Protein AF-A0A9D7JQV6-F1 (afdb_monomer_lite)

Structure (mmCIF, N/CA/C/O backbone):
data_AF-A0A9D7JQV6-F1
#
_entry.id   AF-A0A9D7JQV6-F1
#
loop_
_atom_site.group_PDB
_atom_site.id
_atom_site.type_symbol
_atom_site.label_atom_id
_atom_site.label_alt_id
_atom_site.label_comp_id
_atom_site.label_asym_id
_atom_site.label_entity_id
_atom_site.label_seq_id
_atom_site.pdbx_PDB_ins_code
_atom_site.Cartn_x
_atom_site.Cartn_y
_atom_site.Cartn_z
_atom_site.occupancy
_atom_site.B_iso_or_equiv
_atom_site.auth_seq_id
_atom_site.auth_comp_id
_atom_site.auth_asym_id
_atom_site.auth_atom_id
_atom_site.pdbx_PDB_model_num
ATOM 1 N N . MET A 1 1 ? -20.009 -1.653 -5.626 1.00 81.56 1 MET A N 1
ATOM 2 C CA . MET A 1 1 ? -19.299 -1.518 -4.332 1.00 81.56 1 MET A CA 1
ATOM 3 C C . MET A 1 1 ? -18.838 -0.071 -4.198 1.00 81.56 1 MET A C 1
ATOM 5 O O . MET A 1 1 ? -18.369 0.463 -5.191 1.00 81.56 1 MET A O 1
ATOM 9 N N . HIS A 1 2 ? -18.982 0.567 -3.033 1.00 87.56 2 HIS A N 1
ATOM 10 C CA . HIS A 1 2 ? -18.451 1.911 -2.755 1.00 87.56 2 HIS A CA 1
ATOM 11 C C . HIS A 1 2 ? -17.635 1.853 -1.457 1.00 87.56 2 HIS A C 1
ATOM 13 O O . HIS A 1 2 ? -18.150 1.380 -0.445 1.00 87.56 2 HIS A O 1
ATOM 19 N N . LEU A 1 3 ? -16.373 2.293 -1.497 1.00 88.19 3 LEU A N 1
ATOM 20 C CA . LEU A 1 3 ? -15.420 2.236 -0.382 1.00 88.19 3 LEU A CA 1
ATOM 21 C C . LEU A 1 3 ? -14.910 3.650 -0.048 1.00 88.19 3 LEU A C 1
ATOM 23 O O . LEU A 1 3 ? -13.943 4.104 -0.658 1.00 88.19 3 LEU A O 1
ATOM 27 N N . PRO A 1 4 ? -15.541 4.369 0.897 1.00 91.12 4 PRO A N 1
ATOM 28 C CA . PRO A 1 4 ? -15.049 5.673 1.331 1.00 91.12 4 PRO A CA 1
ATOM 29 C C . PRO A 1 4 ? -13.694 5.536 2.033 1.00 91.12 4 PRO A C 1
ATOM 31 O O . PRO A 1 4 ? -13.597 4.849 3.052 1.00 91.12 4 PRO A O 1
ATOM 34 N N . ILE A 1 5 ? -12.670 6.220 1.520 1.00 87.38 5 ILE A N 1
ATOM 35 C CA . ILE A 1 5 ? -11.295 6.131 2.032 1.00 87.38 5 ILE A CA 1
ATOM 36 C C . ILE A 1 5 ? -11.213 6.478 3.523 1.00 87.38 5 ILE A C 1
ATOM 38 O O . ILE A 1 5 ? -10.597 5.732 4.279 1.00 87.38 5 ILE A O 1
ATOM 42 N N . ASP A 1 6 ? -11.916 7.515 3.984 1.00 89.94 6 ASP A N 1
ATOM 43 C CA . ASP A 1 6 ? -11.905 7.912 5.402 1.00 89.94 6 ASP A CA 1
ATOM 44 C C . ASP A 1 6 ? -12.425 6.807 6.334 1.00 89.94 6 ASP A C 1
ATOM 46 O O . ASP A 1 6 ? -11.918 6.612 7.445 1.00 89.94 6 ASP A O 1
ATOM 50 N N . LYS A 1 7 ? -13.420 6.034 5.875 1.00 91.69 7 LYS A N 1
ATOM 51 C CA . LYS A 1 7 ? -13.923 4.878 6.627 1.00 91.69 7 LYS A CA 1
ATOM 52 C C . LYS A 1 7 ? -12.899 3.750 6.648 1.00 91.69 7 LYS A C 1
ATOM 54 O O . LYS A 1 7 ? -12.727 3.128 7.693 1.00 91.69 7 LYS A O 1
ATOM 59 N N . SER A 1 8 ? -12.212 3.512 5.534 1.00 90.31 8 SER A N 1
ATOM 60 C CA . SER A 1 8 ? -11.144 2.515 5.445 1.00 90.31 8 SER A CA 1
ATOM 61 C C . SER A 1 8 ? -9.961 2.867 6.353 1.00 90.31 8 SER A C 1
ATOM 63 O O . SER A 1 8 ? -9.497 2.007 7.096 1.00 90.31 8 SER A O 1
ATOM 65 N N . ILE A 1 9 ? -9.537 4.137 6.386 1.00 89.19 9 ILE A N 1
ATOM 66 C CA . ILE A 1 9 ? -8.491 4.637 7.297 1.00 89.19 9 ILE A CA 1
ATOM 67 C C . ILE A 1 9 ? -8.913 4.444 8.758 1.00 89.19 9 ILE A C 1
ATOM 69 O O . ILE A 1 9 ? -8.149 3.923 9.567 1.00 89.19 9 ILE A O 1
ATOM 73 N N . SER A 1 10 ? -10.156 4.804 9.091 1.00 91.19 10 SER A N 1
ATOM 74 C CA . SER A 1 10 ? -10.706 4.631 10.443 1.00 91.19 10 SER A CA 1
ATOM 75 C C . SER A 1 10 ? -10.819 3.163 10.872 1.00 91.19 10 SER A C 1
ATOM 77 O O . SER A 1 10 ? -10.862 2.870 12.066 1.00 91.19 10 SER A O 1
ATOM 79 N N . ALA A 1 11 ? -10.944 2.239 9.917 1.00 90.25 11 ALA A N 1
ATOM 80 C CA . ALA A 1 11 ? -10.951 0.806 10.184 1.00 90.25 11 ALA A CA 1
ATOM 81 C C . ALA A 1 11 ? -9.526 0.268 10.371 1.00 90.25 11 ALA A C 1
ATOM 83 O O . ALA A 1 11 ? -9.299 -0.517 11.291 1.00 90.25 11 ALA A O 1
ATOM 84 N N . LEU A 1 12 ? -8.574 0.725 9.551 1.00 87.94 12 LEU A N 1
ATOM 85 C CA . LEU A 1 12 ? -7.166 0.344 9.649 1.00 87.94 12 LEU A CA 1
ATOM 86 C C . LEU A 1 12 ? -6.541 0.790 10.976 1.00 87.94 12 LEU A C 1
ATOM 88 O O . LEU A 1 12 ? -5.858 0.000 11.613 1.00 87.94 12 LEU A O 1
ATOM 92 N N . SER A 1 13 ? -6.843 2.003 11.452 1.00 87.06 13 SER A N 1
ATOM 93 C CA . SER A 1 13 ? -6.302 2.530 12.719 1.00 87.06 13 SER A CA 1
ATOM 94 C C . SER A 1 13 ? -6.698 1.732 13.967 1.00 87.06 13 SER A C 1
ATOM 96 O O . SER A 1 13 ? -6.125 1.930 15.036 1.00 87.06 13 SER A O 1
ATOM 98 N N . LYS A 1 14 ? -7.681 0.833 13.848 1.00 90.56 14 LYS A N 1
ATOM 99 C CA . LYS A 1 14 ? -8.129 -0.068 14.920 1.00 90.56 14 LYS A CA 1
ATOM 100 C C . LYS A 1 14 ? -7.440 -1.431 14.877 1.00 90.56 14 LYS A C 1
ATOM 102 O O . LYS A 1 14 ? -7.718 -2.267 15.734 1.00 90.56 14 LYS A O 1
ATOM 107 N N . GLN A 1 15 ? -6.602 -1.684 13.875 1.00 85.06 15 GLN A N 1
ATOM 108 C CA . GLN A 1 15 ? -5.858 -2.927 13.731 1.00 85.06 15 GLN A CA 1
ATOM 109 C C . GLN A 1 15 ? -4.416 -2.750 14.201 1.00 85.06 15 GLN A C 1
ATOM 111 O O . GLN A 1 15 ? -3.845 -1.669 14.125 1.00 85.06 15 GLN A O 1
ATOM 116 N N . SER A 1 16 ? -3.814 -3.841 14.668 1.00 85.06 16 SER A N 1
ATOM 117 C CA . SER A 1 16 ? -2.370 -3.909 14.912 1.00 85.06 16 SER A CA 1
ATOM 118 C C . SER A 1 16 ? -1.572 -4.190 13.635 1.00 85.06 16 SER A C 1
ATOM 120 O O . SER A 1 16 ? -0.353 -4.060 13.632 1.00 85.06 16 SER A O 1
ATOM 122 N N . SER A 1 17 ? -2.252 -4.631 12.572 1.00 84.38 17 SER A N 1
ATOM 123 C CA . SER A 1 17 ? -1.666 -4.906 11.263 1.00 84.38 17 SER A CA 1
ATOM 124 C C . SER A 1 17 ? -1.545 -3.618 10.442 1.00 84.38 17 SER A C 1
ATOM 126 O O . SER A 1 17 ? -2.491 -2.827 10.447 1.00 84.38 17 SER A O 1
ATOM 128 N N . PRO A 1 18 ? -0.459 -3.425 9.668 1.00 83.75 18 PRO A N 1
ATOM 129 C CA . PRO A 1 18 ? -0.354 -2.312 8.730 1.00 83.75 18 PRO A CA 1
ATOM 130 C C . PRO A 1 18 ? -1.266 -2.488 7.508 1.00 83.75 18 PRO A C 1
ATOM 132 O O . PRO A 1 18 ? -1.346 -1.584 6.690 1.00 83.75 18 PRO A O 1
ATOM 135 N N . PHE A 1 19 ? -1.954 -3.621 7.348 1.00 86.31 19 PHE A N 1
ATOM 136 C CA . PHE A 1 19 ? -2.856 -3.868 6.224 1.00 86.31 19 PHE A CA 1
ATOM 137 C C . PHE A 1 19 ? -4.265 -4.250 6.681 1.00 86.31 19 PHE A C 1
ATOM 139 O O . PHE A 1 19 ? -4.447 -4.965 7.669 1.00 86.31 19 PHE A O 1
ATOM 146 N N . ILE A 1 20 ? -5.266 -3.836 5.902 1.00 88.94 20 ILE A N 1
ATOM 147 C CA . ILE A 1 20 ? -6.650 -4.296 6.020 1.00 88.94 20 ILE A CA 1
ATOM 148 C C . ILE A 1 20 ? -7.227 -4.611 4.640 1.00 88.94 20 ILE A C 1
ATOM 150 O O . ILE A 1 20 ? -7.171 -3.803 3.714 1.00 88.94 20 ILE A O 1
ATOM 154 N N . LYS A 1 21 ? -7.843 -5.786 4.512 1.00 91.31 21 LYS A N 1
ATOM 155 C CA . LYS A 1 21 ? -8.593 -6.165 3.315 1.00 91.31 21 LYS A CA 1
ATOM 156 C C . LYS A 1 21 ? -9.973 -5.517 3.331 1.00 91.31 21 LYS A C 1
ATOM 158 O O . LYS A 1 21 ? -10.723 -5.673 4.291 1.00 91.31 21 LYS A O 1
ATOM 163 N N . LEU A 1 22 ? -10.306 -4.797 2.264 1.00 91.19 22 LEU A N 1
ATOM 164 C CA . LEU A 1 22 ? -11.545 -4.029 2.133 1.00 91.19 22 LEU A CA 1
ATOM 165 C C . LEU A 1 22 ? -12.593 -4.737 1.272 1.00 91.19 22 LEU A C 1
ATOM 167 O O . LEU A 1 22 ? -13.791 -4.573 1.504 1.00 91.19 22 LEU A O 1
ATOM 171 N N . PHE A 1 23 ? -12.162 -5.488 0.256 1.00 90.88 23 PHE A N 1
ATOM 172 C CA . PHE A 1 23 ? -13.068 -6.151 -0.679 1.00 90.88 23 PHE A CA 1
ATOM 173 C C . PHE A 1 23 ? -12.399 -7.322 -1.399 1.00 90.88 23 PHE A C 1
ATOM 175 O O . PHE A 1 23 ? -11.214 -7.257 -1.721 1.00 90.88 23 PHE A O 1
ATOM 182 N N . THR A 1 24 ? -13.190 -8.348 -1.718 1.00 90.69 24 THR A N 1
ATOM 183 C CA . THR A 1 24 ? -12.790 -9.457 -2.591 1.00 90.69 24 THR A CA 1
ATOM 184 C C . THR A 1 24 ? -13.936 -9.810 -3.533 1.00 90.69 24 THR A C 1
ATOM 186 O O . THR A 1 24 ? -15.086 -9.899 -3.100 1.00 90.69 24 THR A O 1
ATOM 189 N N . HIS A 1 25 ? -13.630 -10.042 -4.809 1.00 88.00 25 HIS A N 1
ATOM 190 C CA . HIS A 1 25 ? -14.580 -10.568 -5.791 1.00 88.00 25 HIS A CA 1
ATOM 191 C C . HIS A 1 25 ? -13.851 -11.315 -6.913 1.00 88.00 25 HIS A C 1
ATOM 193 O O . HIS A 1 25 ? -13.109 -10.711 -7.687 1.00 88.00 25 HIS A O 1
ATOM 199 N N . GLY A 1 26 ? -14.067 -12.629 -7.016 1.00 87.50 26 GLY A N 1
ATOM 200 C CA . GLY A 1 26 ? -13.279 -13.473 -7.918 1.00 87.50 26 GLY A CA 1
ATOM 201 C C . GLY A 1 26 ? -11.792 -13.406 -7.556 1.00 87.50 26 GLY A C 1
ATOM 202 O O . GLY A 1 26 ? -11.431 -13.640 -6.405 1.00 87.50 26 GLY A O 1
ATOM 203 N N . SER A 1 27 ? -10.947 -13.046 -8.523 1.00 83.19 27 SER A N 1
ATOM 204 C CA . SER A 1 27 ? -9.503 -12.846 -8.333 1.00 83.19 27 SER A CA 1
ATOM 205 C C . SER A 1 27 ? -9.107 -11.462 -7.805 1.00 83.19 27 SER A C 1
ATOM 207 O O . SER A 1 27 ? -7.944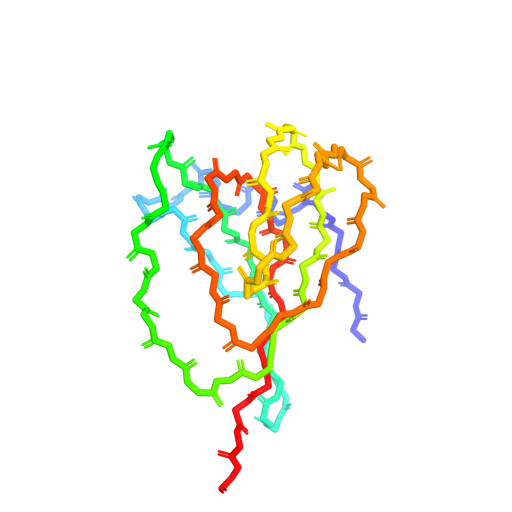 -11.270 -7.447 1.00 83.19 27 SER A O 1
ATOM 209 N N . LEU A 1 28 ? -10.035 -10.501 -7.759 1.00 81.44 28 LEU A N 1
ATOM 210 C CA . LEU A 1 28 ? -9.763 -9.139 -7.301 1.00 81.44 28 LEU A CA 1
ATOM 211 C C . LEU A 1 28 ? -9.748 -9.082 -5.774 1.00 81.44 28 LEU A C 1
ATOM 213 O O . LEU A 1 28 ? -10.744 -9.435 -5.136 1.00 81.44 28 LEU A O 1
ATOM 217 N N . ASN A 1 29 ? -8.676 -8.539 -5.202 1.00 86.69 29 ASN A N 1
ATOM 218 C CA . ASN A 1 29 ? -8.625 -8.081 -3.816 1.00 86.69 29 ASN A CA 1
ATOM 219 C C . ASN A 1 29 ? -8.329 -6.582 -3.774 1.00 86.69 29 ASN A C 1
ATOM 221 O O . ASN A 1 29 ? -7.500 -6.085 -4.529 1.00 86.69 29 ASN A O 1
ATOM 225 N N . ILE A 1 30 ? -9.005 -5.870 -2.876 1.00 88.56 30 ILE A N 1
ATOM 226 C CA . ILE A 1 30 ? -8.734 -4.464 -2.565 1.00 88.56 30 ILE A CA 1
ATOM 227 C C . ILE A 1 30 ? -8.339 -4.389 -1.100 1.00 88.56 30 ILE A C 1
ATOM 229 O O . ILE A 1 30 ? -9.078 -4.858 -0.229 1.00 88.56 30 ILE A O 1
ATOM 233 N N . GLU A 1 31 ? -7.202 -3.770 -0.831 1.00 89.69 31 GLU A N 1
ATOM 234 C CA . GLU A 1 31 ? -6.582 -3.672 0.481 1.00 89.69 31 GLU A CA 1
ATOM 235 C C . GLU A 1 31 ? -6.094 -2.237 0.709 1.00 89.69 31 GLU A C 1
ATOM 237 O O . GLU A 1 31 ? -5.733 -1.523 -0.224 1.00 89.69 31 GLU A O 1
ATOM 242 N N . LEU A 1 32 ? -6.118 -1.789 1.961 1.00 88.81 32 LEU A N 1
ATOM 243 C CA . LEU A 1 32 ? -5.443 -0.565 2.378 1.00 88.81 32 LEU A CA 1
ATOM 244 C C . LEU A 1 32 ? -4.215 -0.969 3.188 1.00 88.81 32 LEU A C 1
ATOM 246 O O . LEU A 1 32 ? -4.345 -1.713 4.160 1.00 88.81 32 LEU A O 1
ATOM 250 N N . TYR A 1 33 ? -3.051 -0.469 2.788 1.00 86.00 33 TYR A N 1
ATOM 251 C CA . TYR A 1 33 ? -1.759 -0.770 3.392 1.00 86.00 33 TYR A CA 1
ATOM 252 C C . TYR A 1 33 ? -1.090 0.516 3.879 1.00 86.00 33 TYR A C 1
ATOM 254 O O . TYR A 1 33 ? -0.968 1.460 3.112 1.00 86.00 33 TYR A O 1
ATOM 262 N N . ALA A 1 34 ? -0.677 0.563 5.144 1.00 83.81 34 ALA A N 1
ATOM 263 C CA . ALA A 1 34 ? 0.001 1.664 5.827 1.00 83.81 34 ALA A CA 1
ATOM 264 C C . ALA A 1 34 ? 1.319 1.170 6.461 1.00 83.81 34 ALA A C 1
ATOM 266 O O . ALA A 1 34 ? 1.371 0.943 7.673 1.00 83.81 34 ALA A O 1
ATOM 267 N N . PRO A 1 35 ? 2.386 0.966 5.675 1.00 73.50 35 PRO A N 1
ATOM 268 C CA . PRO A 1 35 ? 3.693 0.593 6.199 1.00 73.50 35 PRO A CA 1
ATOM 269 C C . PRO A 1 35 ? 4.270 1.687 7.099 1.00 73.50 35 PRO A C 1
ATOM 271 O O . PRO A 1 35 ? 4.121 2.886 6.847 1.00 73.50 35 PRO A O 1
ATOM 274 N N . HIS A 1 36 ? 5.008 1.266 8.124 1.00 69.12 36 HIS A N 1
ATOM 275 C CA . HIS A 1 36 ? 5.837 2.162 8.917 1.00 69.12 36 HIS A CA 1
ATOM 276 C C . HIS A 1 36 ? 7.254 2.191 8.336 1.00 69.12 36 HIS A C 1
ATOM 278 O O . HIS A 1 36 ? 8.060 1.319 8.638 1.00 69.12 36 HIS A O 1
ATOM 284 N N . LEU A 1 37 ? 7.562 3.230 7.549 1.00 62.94 37 LEU A N 1
ATOM 285 C CA . LEU A 1 37 ? 8.888 3.568 6.991 1.00 62.94 37 LEU A CA 1
ATOM 286 C C . LEU A 1 37 ? 9.461 2.606 5.938 1.00 62.94 37 LEU A C 1
ATOM 288 O O . LEU A 1 37 ? 10.086 3.078 4.991 1.00 62.94 37 LEU A O 1
ATOM 292 N N . VAL A 1 38 ? 9.284 1.296 6.092 1.00 64.75 38 VAL A N 1
ATOM 293 C CA . VAL A 1 38 ? 9.836 0.266 5.202 1.00 64.75 38 VAL A CA 1
ATOM 294 C C . VAL A 1 38 ? 8.702 -0.585 4.648 1.00 64.75 38 VAL A C 1
ATOM 296 O O . VAL A 1 38 ? 7.743 -0.886 5.358 1.00 64.75 38 VAL A O 1
ATOM 299 N N . ASP A 1 39 ? 8.810 -0.920 3.362 1.00 67.81 39 ASP A N 1
ATOM 300 C CA . ASP A 1 39 ? 7.937 -1.913 2.750 1.00 67.81 39 ASP A CA 1
ATOM 301 C C . ASP A 1 39 ? 8.444 -3.307 3.089 1.00 67.81 39 ASP A C 1
ATOM 303 O O . ASP A 1 39 ? 9.588 -3.634 2.771 1.00 67.81 39 ASP A O 1
ATOM 307 N N . ASP A 1 40 ? 7.586 -4.121 3.687 1.00 66.38 40 ASP A N 1
ATOM 308 C CA . ASP A 1 40 ? 7.895 -5.518 3.987 1.00 66.38 40 ASP A CA 1
ATOM 309 C C . ASP A 1 40 ? 7.214 -6.481 2.998 1.00 66.38 40 ASP A C 1
ATOM 311 O O . ASP A 1 40 ? 7.165 -7.697 3.234 1.00 66.38 40 ASP A O 1
ATOM 315 N N . GLN A 1 41 ? 6.654 -5.966 1.897 1.00 66.00 41 GLN A N 1
ATOM 316 C CA . GLN A 1 41 ? 6.100 -6.803 0.841 1.00 66.00 41 GLN A CA 1
ATOM 317 C C . GLN A 1 41 ? 7.180 -7.684 0.209 1.00 66.00 41 GLN A C 1
ATOM 319 O O . GLN A 1 41 ? 8.333 -7.304 0.011 1.00 66.00 41 GLN A O 1
ATOM 324 N N . LYS A 1 42 ? 6.791 -8.928 -0.073 1.00 63.22 42 LYS A N 1
ATOM 325 C CA . LYS A 1 42 ? 7.664 -9.923 -0.695 1.00 63.22 42 LYS A CA 1
ATOM 326 C C . LYS A 1 42 ? 7.408 -9.951 -2.198 1.00 63.22 42 LYS A C 1
ATOM 328 O O . LYS A 1 42 ? 6.247 -9.821 -2.585 1.00 63.22 42 LYS A O 1
ATOM 333 N N . PRO A 1 43 ? 8.435 -10.240 -3.018 1.00 66.25 43 PRO A N 1
ATOM 334 C CA . PRO A 1 43 ? 8.255 -10.531 -4.435 1.00 66.25 43 PRO A CA 1
ATOM 335 C C . PRO A 1 43 ? 7.084 -11.486 -4.684 1.00 66.25 43 PRO A C 1
ATOM 337 O O . PRO A 1 43 ? 6.990 -12.548 -4.057 1.00 66.25 43 PRO A O 1
ATOM 340 N N . HIS A 1 44 ? 6.193 -11.119 -5.600 1.00 66.38 44 HIS A N 1
ATOM 341 C CA . HIS A 1 44 ? 5.056 -11.938 -6.007 1.00 66.38 44 HIS A CA 1
ATOM 342 C C . HIS A 1 44 ? 4.758 -11.755 -7.493 1.00 66.38 44 HIS A C 1
ATOM 344 O O . HIS A 1 44 ? 5.087 -10.741 -8.089 1.00 66.38 44 HIS A O 1
ATOM 350 N N . THR A 1 45 ? 4.067 -12.721 -8.091 1.00 64.50 45 THR A N 1
ATOM 351 C CA . THR A 1 45 ? 3.775 -12.759 -9.534 1.00 64.50 45 THR A CA 1
ATOM 352 C C . THR A 1 45 ? 2.424 -12.132 -9.901 1.00 64.50 45 THR A C 1
ATOM 354 O O . THR A 1 45 ? 1.807 -12.535 -10.886 1.00 64.50 45 THR A O 1
ATOM 357 N N . ARG A 1 46 ? 1.890 -11.247 -9.055 1.00 70.19 46 ARG A N 1
ATOM 358 C CA . ARG A 1 46 ? 0.572 -10.627 -9.240 1.00 70.19 46 ARG A CA 1
ATOM 359 C C . ARG A 1 46 ? 0.725 -9.260 -9.881 1.00 70.19 46 ARG A C 1
ATOM 361 O O . ARG A 1 46 ? 1.625 -8.515 -9.511 1.00 70.19 46 ARG A O 1
ATOM 368 N N . ASP A 1 47 ? -0.203 -8.935 -10.771 1.00 73.75 47 ASP A N 1
ATOM 369 C CA . ASP A 1 47 ? -0.376 -7.561 -11.218 1.00 73.75 47 ASP A CA 1
ATOM 37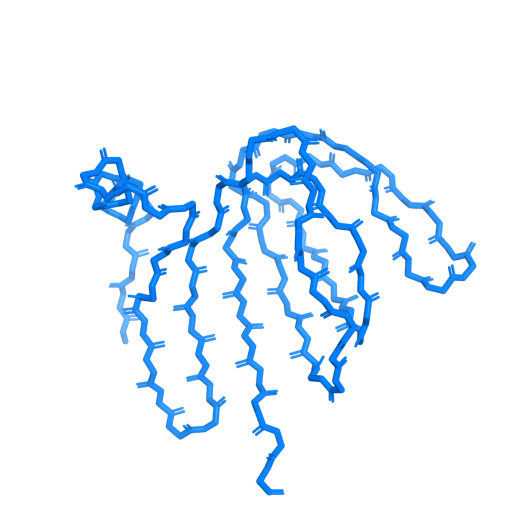0 C C . ASP A 1 47 ? -1.022 -6.749 -10.095 1.00 73.75 47 ASP A C 1
ATOM 372 O O . ASP A 1 47 ? -2.058 -7.138 -9.531 1.00 73.75 47 ASP A O 1
ATOM 376 N N . GLU A 1 48 ? -0.407 -5.613 -9.784 1.00 77.69 48 GLU A N 1
ATOM 377 C CA . GLU A 1 48 ? -0.834 -4.740 -8.705 1.00 77.69 48 GLU A CA 1
ATOM 378 C C . GLU A 1 48 ? -1.035 -3.309 -9.178 1.00 77.69 48 GLU A C 1
ATOM 380 O O . GLU A 1 48 ? -0.260 -2.738 -9.950 1.00 77.69 48 GLU A O 1
ATOM 385 N N . VAL A 1 49 ? -2.121 -2.730 -8.683 1.00 83.94 49 VAL A N 1
ATOM 386 C CA . VAL A 1 49 ? -2.475 -1.334 -8.882 1.00 83.94 49 VAL A CA 1
ATOM 387 C C . VAL A 1 49 ? -2.464 -0.642 -7.536 1.00 83.94 49 VAL A C 1
ATOM 389 O O . VAL A 1 49 ? -3.042 -1.129 -6.563 1.00 83.94 49 VAL A O 1
ATOM 392 N N . TYR A 1 50 ? -1.869 0.539 -7.513 1.00 84.94 50 TYR A N 1
ATOM 393 C CA . TYR A 1 50 ? -1.738 1.354 -6.325 1.00 84.94 50 TYR A CA 1
ATOM 394 C C . TYR A 1 50 ? -2.319 2.738 -6.572 1.00 84.94 50 TYR A C 1
ATOM 396 O O . TYR A 1 50 ? -2.005 3.389 -7.568 1.00 84.94 50 TYR A O 1
ATOM 404 N N . ILE A 1 51 ? -3.140 3.202 -5.634 1.00 88.44 51 ILE A N 1
ATOM 405 C CA . ILE A 1 51 ? -3.565 4.600 -5.556 1.00 88.44 51 ILE A CA 1
ATOM 406 C C . ILE A 1 51 ? -3.002 5.176 -4.264 1.00 88.44 51 ILE A C 1
ATOM 408 O O . ILE A 1 51 ? -3.310 4.694 -3.168 1.00 88.44 51 ILE A O 1
ATOM 412 N N . ILE A 1 52 ? -2.175 6.213 -4.387 1.00 86.88 52 ILE A N 1
ATOM 413 C CA . ILE A 1 52 ? -1.530 6.837 -3.232 1.00 86.88 52 ILE A CA 1
ATOM 414 C C . ILE A 1 52 ? -2.543 7.724 -2.517 1.00 86.88 52 ILE A C 1
ATOM 416 O O . ILE A 1 52 ? -2.980 8.755 -3.032 1.00 86.88 52 ILE A O 1
ATOM 420 N N . VAL A 1 53 ? -2.924 7.323 -1.306 1.00 88.25 53 VAL A N 1
ATOM 421 C CA . VAL A 1 53 ? -3.892 8.071 -0.492 1.00 88.25 53 VAL A CA 1
ATOM 422 C C . VAL A 1 53 ? -3.207 9.233 0.228 1.00 88.25 53 VAL A C 1
ATOM 424 O O . VAL A 1 53 ? -3.750 10.335 0.284 1.00 88.25 53 VAL A O 1
ATOM 427 N N . SER A 1 54 ? -2.007 9.008 0.769 1.00 83.62 54 SER A N 1
ATOM 428 C CA . SER A 1 54 ? -1.217 10.033 1.456 1.00 83.62 54 SER A CA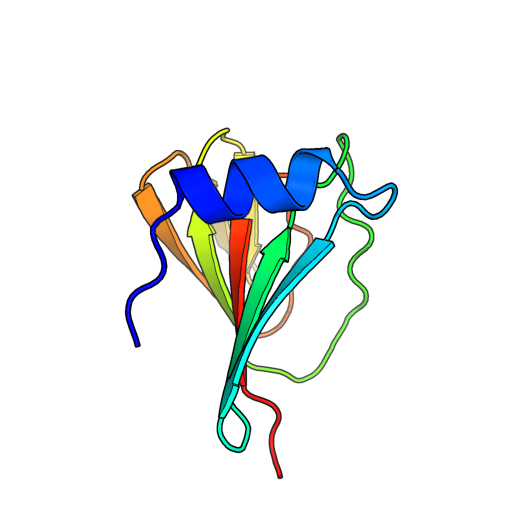 1
ATOM 429 C C . SER A 1 54 ? 0.269 9.669 1.486 1.00 83.62 54 SER A C 1
ATOM 431 O O . SER A 1 54 ? 0.613 8.494 1.375 1.00 83.62 54 SER A O 1
ATOM 433 N N . GLY A 1 55 ? 1.132 10.659 1.717 1.00 81.88 55 GLY A N 1
ATOM 434 C CA . GLY A 1 55 ? 2.585 10.480 1.696 1.00 81.88 55 GLY A CA 1
ATOM 435 C C . GLY A 1 55 ? 3.174 10.655 0.297 1.00 81.88 55 GLY A C 1
ATOM 436 O O . GLY A 1 55 ? 2.466 10.975 -0.654 1.00 81.88 55 GLY A O 1
ATOM 437 N N . SER A 1 56 ? 4.487 10.493 0.192 1.00 81.62 56 SER A N 1
ATOM 438 C CA . SER A 1 56 ? 5.248 10.664 -1.046 1.00 81.62 56 SER A CA 1
ATOM 439 C C . SER A 1 56 ? 6.517 9.832 -0.986 1.00 81.62 56 SER A C 1
ATOM 441 O O . SER A 1 56 ? 7.059 9.644 0.103 1.00 81.62 56 SER A O 1
ATOM 443 N N . GLY A 1 57 ? 7.042 9.411 -2.129 1.00 79.25 57 GLY A N 1
ATOM 444 C CA . GLY A 1 57 ? 8.250 8.600 -2.161 1.00 79.25 57 GLY A CA 1
ATOM 445 C C . GLY A 1 57 ? 8.762 8.324 -3.559 1.00 79.25 57 GLY A C 1
ATOM 446 O O . GLY A 1 57 ? 8.391 9.002 -4.509 1.00 79.25 57 GLY A O 1
ATOM 447 N N . ARG A 1 58 ? 9.621 7.306 -3.660 1.00 79.75 58 ARG A N 1
ATOM 448 C CA . ARG A 1 58 ? 10.134 6.793 -4.931 1.00 79.75 58 ARG A CA 1
ATOM 449 C C . ARG A 1 58 ? 9.626 5.387 -5.168 1.00 79.75 58 ARG A C 1
ATOM 451 O O . ARG A 1 58 ? 9.782 4.523 -4.311 1.00 79.75 58 ARG A O 1
ATOM 458 N N . PHE A 1 59 ? 9.057 5.171 -6.340 1.00 79.88 59 PHE A N 1
ATOM 459 C CA . PHE A 1 59 ? 8.590 3.884 -6.825 1.00 79.88 59 PHE A CA 1
ATOM 460 C C . PHE A 1 59 ? 9.562 3.386 -7.887 1.00 79.88 59 PHE A C 1
ATOM 462 O O . PHE A 1 59 ? 9.887 4.122 -8.821 1.00 79.88 59 PHE A O 1
ATOM 469 N N . ARG A 1 60 ? 10.043 2.150 -7.737 1.00 75.56 60 ARG A N 1
ATOM 470 C CA . ARG A 1 60 ? 10.881 1.485 -8.738 1.00 75.56 60 ARG A CA 1
ATOM 471 C C . ARG A 1 60 ? 10.067 0.406 -9.442 1.00 75.56 60 ARG A C 1
ATOM 473 O O . ARG A 1 60 ? 9.587 -0.502 -8.777 1.00 75.56 60 ARG A O 1
ATOM 480 N N . ASN A 1 61 ? 9.996 0.472 -10.767 1.00 76.81 61 ASN A N 1
ATOM 481 C CA . ASN A 1 61 ? 9.424 -0.566 -11.622 1.00 76.81 61 ASN A CA 1
ATOM 482 C C . ASN A 1 61 ? 10.458 -0.971 -12.677 1.00 76.81 61 ASN A C 1
ATOM 484 O O . ASN A 1 61 ? 10.726 -0.220 -13.620 1.00 76.81 61 ASN A O 1
ATOM 488 N N . GLY A 1 62 ? 11.094 -2.126 -12.468 1.00 76.00 62 GLY A N 1
ATOM 489 C CA . GLY A 1 62 ? 12.286 -2.519 -13.217 1.00 76.00 62 GLY A CA 1
ATOM 490 C C . GLY A 1 62 ? 13.385 -1.457 -13.102 1.00 76.00 62 GLY A C 1
ATOM 491 O O . GLY A 1 62 ? 13.780 -1.072 -11.999 1.00 76.00 62 GLY A O 1
ATOM 492 N N . ASP A 1 63 ? 13.836 -0.947 -14.246 1.00 79.12 63 ASP A N 1
ATOM 493 C CA . ASP A 1 63 ? 14.873 0.089 -14.325 1.00 79.12 63 ASP A CA 1
ATOM 494 C C . ASP A 1 63 ? 14.334 1.519 -14.145 1.00 79.12 63 ASP A C 1
ATOM 496 O O . ASP A 1 63 ? 15.111 2.467 -14.007 1.00 79.12 63 ASP A O 1
ATOM 500 N N . GLN A 1 64 ? 13.010 1.704 -14.137 1.00 80.50 64 GLN A N 1
ATOM 501 C CA . GLN A 1 64 ? 12.400 3.021 -13.968 1.00 80.50 64 GLN A CA 1
ATOM 502 C C . GLN A 1 64 ? 12.239 3.356 -12.489 1.00 80.50 64 GLN A C 1
ATOM 504 O O . GLN A 1 64 ? 11.755 2.542 -11.705 1.00 80.50 64 GLN A O 1
ATOM 509 N N . ILE A 1 65 ? 12.611 4.581 -12.119 1.00 83.44 65 ILE A N 1
ATOM 510 C CA . ILE A 1 65 ? 12.359 5.153 -10.796 1.00 83.44 65 ILE A CA 1
ATOM 511 C C . ILE A 1 65 ? 11.578 6.443 -10.998 1.00 83.44 65 ILE A C 1
ATOM 513 O O . ILE A 1 65 ? 12.033 7.326 -11.723 1.00 83.44 65 ILE A O 1
ATOM 517 N N . VAL A 1 66 ? 10.426 6.551 -10.347 1.00 86.12 66 VAL A N 1
ATOM 518 C CA . VAL A 1 66 ? 9.568 7.740 -10.393 1.00 86.12 66 VAL A CA 1
ATOM 519 C C . VAL A 1 66 ? 9.281 8.223 -8.980 1.00 86.12 66 VAL A C 1
ATOM 521 O O . VAL A 1 66 ? 9.074 7.417 -8.070 1.00 86.12 66 VAL A O 1
ATOM 524 N N . ASP A 1 67 ? 9.286 9.539 -8.793 1.00 88.12 67 ASP A N 1
ATOM 525 C CA . ASP A 1 67 ? 8.734 10.145 -7.587 1.00 88.12 67 ASP A CA 1
ATOM 526 C C . ASP A 1 67 ? 7.203 10.079 -7.655 1.00 88.12 67 ASP A C 1
ATOM 528 O O . ASP A 1 67 ? 6.620 10.220 -8.731 1.00 88.12 67 ASP A O 1
ATOM 532 N N . PHE A 1 68 ? 6.553 9.875 -6.515 1.00 87.38 68 PHE A N 1
ATOM 533 C CA . PHE A 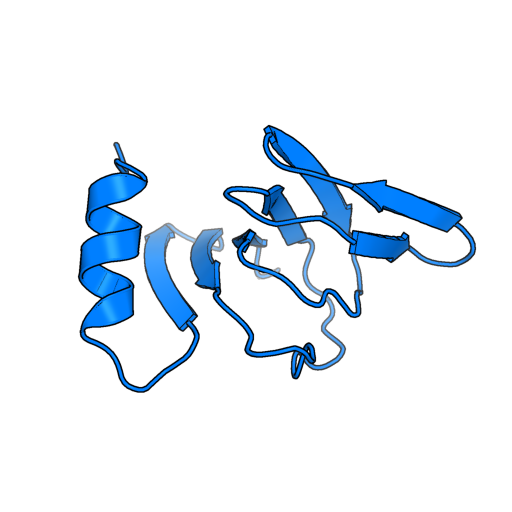1 68 ? 5.098 9.882 -6.405 1.00 87.38 68 PHE A CA 1
ATOM 534 C C . PHE A 1 68 ? 4.626 10.640 -5.166 1.00 87.38 68 PHE A C 1
ATOM 536 O O . PHE A 1 68 ? 5.353 10.792 -4.179 1.00 87.38 68 PHE A O 1
ATOM 543 N N . GLY A 1 69 ? 3.367 11.053 -5.193 1.00 86.50 69 GLY A N 1
ATOM 544 C CA . GLY A 1 69 ? 2.644 11.685 -4.105 1.00 86.50 69 GLY A CA 1
ATOM 545 C C . GLY A 1 69 ? 1.157 11.325 -4.113 1.00 86.50 69 GLY A C 1
ATOM 546 O O . GLY A 1 69 ? 0.714 10.451 -4.861 1.00 86.50 69 GLY A O 1
ATOM 547 N N . PRO A 1 70 ? 0.350 11.974 -3.260 1.00 88.62 70 PRO A N 1
ATOM 548 C CA . PRO A 1 70 ? -1.066 11.664 -3.149 1.00 88.62 70 PRO A CA 1
ATOM 549 C C . PRO A 1 70 ? -1.792 11.872 -4.478 1.00 88.62 70 PRO A C 1
ATOM 551 O O . PRO A 1 70 ? -1.580 12.887 -5.142 1.00 88.62 70 PRO A O 1
ATOM 554 N N . LYS A 1 71 ? -2.735 10.972 -4.781 1.00 89.62 71 LYS A N 1
ATOM 555 C CA . LYS A 1 71 ? -3.538 10.895 -6.019 1.00 89.62 71 LYS A CA 1
ATOM 556 C C . LYS A 1 71 ? -2.807 10.323 -7.232 1.00 89.62 71 LYS A C 1
ATOM 558 O O . LYS A 1 71 ? -3.439 10.192 -8.279 1.00 89.62 71 LYS A O 1
ATOM 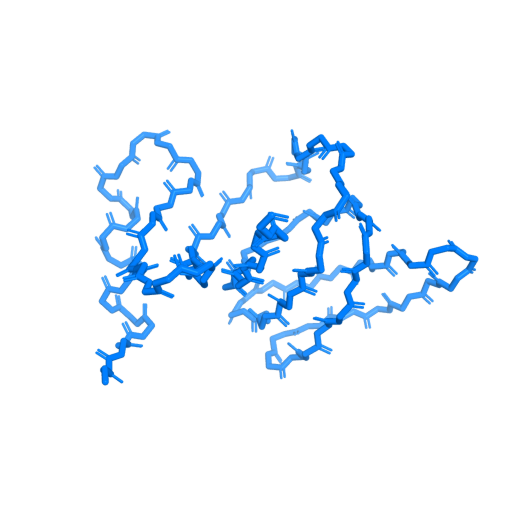563 N N . ASP A 1 72 ? -1.548 9.927 -7.086 1.00 89.69 72 ASP A N 1
ATOM 564 C CA . ASP A 1 72 ? -0.869 9.182 -8.136 1.00 89.69 72 ASP A CA 1
ATOM 565 C C . ASP A 1 72 ? -1.397 7.751 -8.230 1.00 89.69 72 ASP A C 1
ATOM 567 O O . ASP A 1 72 ? -1.796 7.125 -7.240 1.00 89.69 72 ASP A O 1
ATOM 571 N N . PHE A 1 73 ? -1.392 7.258 -9.463 1.00 88.00 73 PHE A N 1
ATOM 572 C CA . PHE A 1 73 ? -1.731 5.896 -9.832 1.00 88.00 73 PHE A CA 1
ATOM 573 C C . PHE A 1 73 ? -0.459 5.195 -10.297 1.00 88.00 73 PHE A C 1
ATOM 575 O O . PHE A 1 73 ? 0.229 5.698 -11.186 1.00 88.00 73 PHE A O 1
ATOM 582 N N . LEU A 1 74 ? -0.169 4.024 -9.737 1.00 85.56 74 LEU A N 1
ATOM 583 C CA . LEU A 1 74 ? 0.989 3.216 -10.106 1.00 85.56 74 LEU A CA 1
ATOM 584 C C . LEU A 1 74 ? 0.525 1.804 -10.470 1.00 85.56 74 LEU A C 1
ATOM 586 O O . LEU A 1 74 ? -0.366 1.250 -9.828 1.00 85.56 74 LEU A O 1
ATOM 590 N N . PHE A 1 75 ? 1.143 1.225 -11.494 1.00 83.56 75 PHE A N 1
ATOM 591 C CA . PHE A 1 75 ? 0.933 -0.160 -11.910 1.00 83.56 75 PHE A CA 1
ATOM 592 C C . PHE A 1 75 ? 2.266 -0.898 -11.878 1.00 83.56 75 PHE A C 1
ATOM 594 O O . PHE A 1 75 ? 3.271 -0.368 -12.366 1.00 83.56 75 PHE A O 1
ATOM 601 N N . ALA A 1 76 ? 2.277 -2.102 -11.312 1.00 73.25 76 ALA A N 1
ATOM 602 C CA . ALA A 1 76 ? 3.496 -2.870 -11.144 1.00 73.25 76 ALA A CA 1
ATOM 603 C C . ALA A 1 76 ? 3.269 -4.383 -11.179 1.00 73.25 76 ALA A C 1
ATOM 605 O O . ALA A 1 76 ? 2.229 -4.871 -10.744 1.00 73.25 76 ALA A O 1
ATOM 606 N N . CYS A 1 77 ? 4.294 -5.112 -11.623 1.00 59.44 77 CYS A N 1
ATOM 607 C CA . CYS A 1 77 ? 4.364 -6.569 -11.493 1.00 59.44 77 CYS A CA 1
ATOM 608 C C . CYS A 1 77 ? 5.192 -7.013 -10.266 1.00 59.44 77 CYS A C 1
ATOM 610 O O . CYS A 1 77 ? 5.023 -8.135 -9.803 1.00 59.44 77 CYS A O 1
ATOM 612 N N . GLU A 1 78 ? 6.081 -6.154 -9.739 1.00 57.84 78 GLU A N 1
ATOM 613 C CA . GLU A 1 78 ? 6.926 -6.400 -8.558 1.00 57.84 78 GLU A CA 1
ATOM 614 C C . GLU A 1 78 ? 7.462 -5.064 -8.014 1.00 57.84 78 GLU A C 1
ATOM 616 O O . GLU A 1 78 ? 7.929 -4.232 -8.799 1.00 57.84 78 GLU A O 1
ATOM 621 N N . VAL A 1 79 ? 7.391 -4.821 -6.697 1.00 53.44 79 VAL A N 1
ATOM 622 C CA . VAL A 1 79 ? 7.772 -3.519 -6.120 1.00 53.44 79 VAL A CA 1
ATOM 623 C C . VAL A 1 79 ? 8.331 -3.613 -4.704 1.00 53.44 79 VAL A C 1
ATOM 625 O O . VAL A 1 79 ? 8.007 -4.524 -3.957 1.00 53.44 79 VAL A O 1
ATOM 628 N N . ASN A 1 80 ? 9.140 -2.613 -4.340 1.00 50.88 80 ASN A N 1
ATOM 629 C CA . ASN A 1 80 ? 9.383 -2.199 -2.956 1.00 50.88 80 ASN A CA 1
ATOM 630 C C . ASN A 1 80 ? 8.800 -0.772 -2.794 1.00 50.88 80 ASN A C 1
ATOM 632 O O . ASN A 1 80 ? 9.359 0.171 -3.360 1.00 50.88 80 ASN A O 1
ATOM 636 N N . ILE A 1 81 ? 7.682 -0.593 -2.084 1.00 53.88 81 ILE A N 1
ATOM 637 C CA . ILE A 1 81 ? 6.952 0.677 -1.879 1.00 53.88 81 ILE A CA 1
ATOM 638 C C . ILE A 1 81 ? 6.776 1.034 -0.404 1.00 53.88 81 ILE A C 1
ATOM 640 O O . ILE A 1 81 ? 6.042 0.404 0.347 1.00 53.88 81 ILE A O 1
ATOM 644 N N . SER A 1 82 ? 7.329 2.163 0.014 1.00 44.56 82 SER A N 1
ATOM 645 C CA . SER A 1 82 ? 7.378 2.520 1.434 1.00 44.56 82 SER A CA 1
ATOM 646 C C . SER A 1 82 ? 6.236 3.415 1.968 1.00 44.56 82 SER A C 1
ATOM 648 O O . SER A 1 82 ? 6.550 4.251 2.800 1.00 44.56 82 SER A O 1
ATOM 650 N N . PHE A 1 83 ? 4.954 3.372 1.545 1.00 53.66 83 PHE A N 1
ATOM 651 C CA . PHE A 1 83 ? 3.948 4.376 2.021 1.00 53.66 83 PHE A CA 1
ATOM 652 C C . PHE A 1 83 ? 2.476 3.905 2.070 1.00 53.66 83 PHE A C 1
ATOM 654 O O . PHE A 1 83 ? 2.178 2.780 1.693 1.00 53.66 83 PHE A O 1
ATOM 661 N N . LEU A 1 84 ? 1.550 4.758 2.560 1.00 48.19 84 LEU A N 1
ATOM 662 C CA . LEU A 1 84 ? 0.108 4.461 2.644 1.00 48.19 84 LEU A CA 1
ATOM 663 C C . LEU A 1 84 ? -0.512 4.340 1.247 1.00 48.19 84 LEU A C 1
ATOM 665 O O . LEU A 1 84 ? -0.667 5.333 0.529 1.00 48.19 84 LEU A O 1
ATOM 669 N N . ILE A 1 85 ? -0.941 3.137 0.898 1.00 57.84 85 ILE A N 1
ATOM 670 C CA . ILE A 1 85 ? -1.397 2.802 -0.438 1.00 57.84 85 ILE A CA 1
ATOM 671 C C . ILE A 1 85 ? -2.729 2.062 -0.369 1.00 57.84 85 ILE A C 1
ATOM 673 O O . ILE A 1 85 ? -2.924 1.150 0.436 1.00 57.84 85 ILE A O 1
ATOM 677 N N . LEU A 1 86 ? -3.655 2.438 -1.248 1.00 55.56 86 LEU A N 1
ATOM 678 C CA . LEU A 1 86 ? -4.745 1.550 -1.622 1.00 55.56 86 LEU A CA 1
ATOM 679 C C . LEU A 1 86 ? -4.205 0.582 -2.676 1.00 55.56 86 LEU A C 1
ATOM 681 O O . LEU A 1 86 ? -3.956 0.989 -3.809 1.00 55.56 86 LEU A O 1
ATOM 685 N N . GLN A 1 87 ? -4.000 -0.668 -2.282 1.00 57.16 87 GLN A N 1
ATOM 686 C CA . GLN A 1 87 ? -3.466 -1.730 -3.123 1.00 57.16 87 GLN A CA 1
ATOM 687 C C . GLN A 1 87 ? -4.616 -2.579 -3.657 1.00 57.16 87 GLN A C 1
ATOM 689 O O . GLN A 1 87 ? -5.486 -3.039 -2.917 1.00 57.16 87 GLN A O 1
ATOM 694 N N . MET A 1 88 ? -4.640 -2.777 -4.967 1.00 56.81 88 MET A N 1
ATOM 695 C CA . MET A 1 88 ? -5.569 -3.667 -5.645 1.00 56.81 88 MET A CA 1
ATOM 696 C C . MET A 1 88 ? -4.746 -4.767 -6.298 1.00 56.81 88 MET A C 1
ATOM 698 O O . MET A 1 88 ? -3.913 -4.486 -7.156 1.00 56.81 88 MET A O 1
ATOM 702 N N . THR A 1 89 ? -4.972 -6.010 -5.885 1.00 52.69 89 THR A N 1
ATOM 703 C CA . THR A 1 89 ? -4.230 -7.166 -6.392 1.00 52.69 89 THR A CA 1
ATOM 704 C C . THR A 1 89 ? -5.153 -8.060 -7.204 1.00 52.69 89 THR A C 1
ATOM 706 O O . THR A 1 89 ? -6.276 -8.367 -6.784 1.00 52.69 89 THR A O 1
ATOM 709 N N . PHE A 1 90 ? -4.685 -8.488 -8.375 1.00 43.69 90 PHE A N 1
ATOM 710 C CA . PHE A 1 90 ? -5.333 -9.527 -9.169 1.00 43.69 90 PHE A CA 1
ATOM 711 C C . PHE A 1 90 ? -4.545 -10.825 -9.007 1.00 43.69 90 PHE A C 1
ATOM 713 O O . PHE A 1 90 ? -3.361 -10.896 -9.326 1.00 43.69 90 PHE A O 1
ATOM 720 N N . VAL A 1 91 ? -5.188 -11.865 -8.477 1.00 39.50 91 VAL A N 1
ATOM 721 C CA . VAL A 1 91 ? -4.570 -13.194 -8.363 1.00 39.50 91 VAL A CA 1
ATOM 722 C C . VAL A 1 91 ? -4.835 -13.968 -9.660 1.00 39.50 91 VAL A C 1
ATOM 724 O O . VAL A 1 91 ? -6.005 -14.198 -9.968 1.00 39.50 91 VAL A O 1
ATOM 727 N N . PRO A 1 92 ? -3.814 -14.379 -10.435 1.00 39.69 92 PRO A N 1
ATOM 728 C CA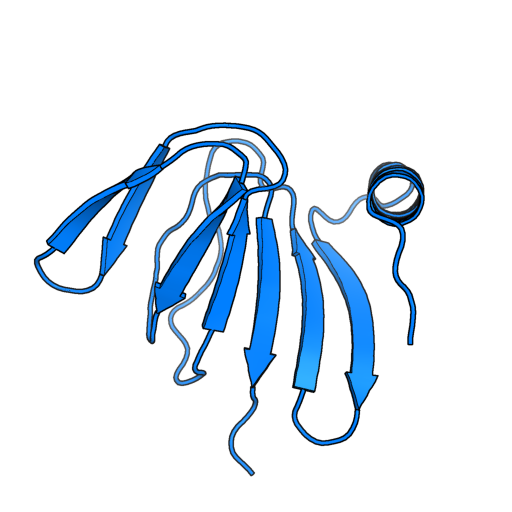 . PRO A 1 92 ? -4.043 -15.264 -11.572 1.00 39.69 92 PRO A CA 1
ATOM 729 C C . PRO A 1 92 ? -4.657 -16.581 -11.081 1.00 39.69 92 PRO A C 1
ATOM 731 O O . PRO A 1 92 ? -4.257 -17.088 -10.030 1.00 39.69 92 PRO A O 1
ATOM 734 N N . GLY A 1 93 ? -5.661 -17.077 -11.807 1.00 39.84 93 GLY A N 1
ATOM 735 C CA . GLY A 1 93 ? -6.270 -18.388 -11.562 1.00 39.84 93 GLY A CA 1
ATOM 736 C C . GLY A 1 93 ? -5.360 -19.539 -11.959 1.00 39.84 93 GLY A C 1
ATOM 737 O O . GLY A 1 93 ? -4.514 -19.331 -12.859 1.00 39.84 93 GLY A O 1
#

Secondary structure (DSSP, 8-state):
----HHHHHHHHTT-SSSEEEEEEETTEEEEEE--SSS------S-EEEEEE-S--EEEEETTEEEEE-TT-EEEESS----S-EEEEEEPP-

Radius of gyration: 12.85 Å; chains: 1; bounding box: 34×30×29 Å

Foldseek 3Di:
DDDDVVVLVVVCVPDPAQKDWDDDDDQKTKMKGAADQWAPDDQDQWKKKKAAQADWDWKDAPPDIDTDGHRDIDIHRGTTDGGTIGMMTGDDD

pLDDT: mean 76.76, std 14.57, range [39.5, 91.69]

Sequence (93 aa):
MHLPIDKSISALSKQSSPFIKLFTHGSLNIELYAPHLVDDQKPHTRDEVYIIVSGSGRFRNGDQIVDFGPKDFLFACEVNISFLILQMTFVPG